Protein AF-A0AAN4ZBU7-F1 (afdb_monomer_lite)

pLDDT: mean 76.07, std 17.14, range [35.53, 94.5]

Structure (mmCIF, N/CA/C/O backbone):
data_AF-A0AAN4ZBU7-F1
#
_entry.id   AF-A0AAN4ZBU7-F1
#
loop_
_atom_site.group_PDB
_atom_site.id
_atom_site.type_symbol
_atom_site.label_atom_id
_atom_site.label_alt_id
_atom_site.label_comp_id
_atom_site.label_asym_id
_atom_site.label_entity_id
_atom_site.label_seq_id
_atom_site.pdbx_PDB_ins_code
_atom_site.Cartn_x
_atom_site.Cartn_y
_atom_site.Cartn_z
_atom_site.occupancy
_atom_site.B_iso_or_equiv
_atom_site.auth_seq_id
_atom_site.auth_comp_id
_atom_site.auth_asym_id
_atom_site.auth_atom_id
_atom_site.pdbx_PDB_model_num
ATOM 1 N N . ARG A 1 1 ? 26.739 -33.677 -14.829 1.00 48.47 1 ARG A N 1
ATOM 2 C CA . ARG A 1 1 ? 26.829 -32.592 -13.820 1.00 48.47 1 ARG A CA 1
ATOM 3 C C . ARG A 1 1 ? 27.188 -31.326 -14.584 1.00 48.47 1 ARG A C 1
ATOM 5 O O . ARG A 1 1 ? 28.265 -31.303 -15.158 1.00 48.47 1 ARG A O 1
ATOM 12 N N . MET A 1 2 ? 26.262 -30.375 -14.720 1.00 35.53 2 MET A N 1
ATOM 13 C CA . MET A 1 2 ? 26.517 -29.114 -15.429 1.00 35.53 2 MET A CA 1
ATOM 14 C C . MET A 1 2 ? 27.208 -28.132 -14.480 1.00 35.53 2 MET A C 1
ATOM 16 O O . MET A 1 2 ? 26.778 -27.986 -13.338 1.00 35.53 2 MET A O 1
ATOM 20 N N . SER A 1 3 ? 28.291 -27.513 -14.941 1.00 43.28 3 SER A N 1
ATOM 21 C CA . SER A 1 3 ? 28.965 -26.419 -14.238 1.00 43.28 3 SER A CA 1
ATOM 22 C C . SER A 1 3 ? 28.100 -25.153 -14.288 1.00 43.28 3 SER A C 1
ATOM 24 O O . SER A 1 3 ? 27.419 -24.947 -15.295 1.00 43.28 3 SER A O 1
ATOM 26 N N . PRO A 1 4 ? 28.121 -24.292 -13.255 1.00 40.12 4 PRO A N 1
ATOM 27 C CA . PRO A 1 4 ? 27.423 -23.015 -13.315 1.00 40.12 4 PRO A CA 1
ATOM 28 C C . PRO A 1 4 ? 28.073 -22.096 -14.368 1.00 40.12 4 PRO A C 1
ATOM 30 O O . PRO A 1 4 ? 29.278 -22.214 -14.620 1.00 40.12 4 PRO A O 1
ATOM 33 N N . PRO A 1 5 ? 27.299 -21.199 -15.005 1.00 50.53 5 PRO A N 1
ATOM 34 C CA . PRO A 1 5 ? 27.827 -20.270 -15.999 1.00 50.53 5 PRO A CA 1
ATOM 35 C C . PRO A 1 5 ? 28.887 -19.349 -15.376 1.00 50.53 5 PRO A C 1
ATOM 37 O O . PRO A 1 5 ? 28.724 -18.859 -14.259 1.00 50.53 5 PRO A O 1
ATOM 40 N N . ARG A 1 6 ? 29.997 -19.140 -16.099 1.00 54.62 6 ARG A N 1
ATOM 41 C CA . ARG A 1 6 ? 31.073 -18.221 -15.698 1.00 54.62 6 ARG A CA 1
ATOM 42 C C . ARG A 1 6 ? 30.553 -16.784 -15.703 1.00 54.62 6 ARG A C 1
ATOM 44 O O . ARG A 1 6 ? 30.013 -16.335 -16.706 1.00 54.62 6 ARG A O 1
ATOM 51 N N . GLN A 1 7 ? 30.778 -16.072 -14.602 1.00 49.81 7 GLN A N 1
ATOM 52 C CA . GLN A 1 7 ? 30.688 -14.616 -14.562 1.00 49.81 7 GLN A CA 1
ATOM 53 C C . GLN A 1 7 ? 31.860 -14.035 -15.359 1.00 49.81 7 GLN A C 1
ATOM 55 O O . GLN A 1 7 ? 33.018 -14.255 -15.002 1.00 49.81 7 GLN A O 1
ATOM 60 N N . GLU A 1 8 ? 31.570 -13.305 -16.433 1.00 44.38 8 GLU A N 1
ATOM 61 C CA . GLU A 1 8 ? 32.556 -12.423 -17.051 1.00 44.38 8 GLU A CA 1
ATOM 62 C C . GLU A 1 8 ? 32.548 -11.098 -16.287 1.00 44.38 8 GLU A C 1
ATOM 64 O O . GLU A 1 8 ? 31.540 -10.396 -16.224 1.00 44.38 8 GLU A O 1
ATOM 69 N N . ALA A 1 9 ? 33.673 -10.791 -15.642 1.00 41.44 9 ALA A N 1
ATOM 70 C CA . ALA A 1 9 ? 33.896 -9.502 -15.015 1.00 41.44 9 ALA A CA 1
ATOM 71 C C . ALA A 1 9 ? 34.128 -8.461 -16.117 1.00 41.44 9 ALA A C 1
ATOM 73 O O . ALA A 1 9 ? 35.176 -8.466 -16.759 1.00 41.44 9 ALA A O 1
ATOM 74 N N . VAL A 1 10 ? 33.162 -7.569 -16.322 1.00 52.03 10 VAL A N 1
ATOM 75 C CA . VAL A 1 10 ? 33.363 -6.347 -17.106 1.00 52.03 10 VAL A CA 1
ATOM 76 C C . VAL A 1 10 ? 33.558 -5.201 -16.109 1.00 52.03 10 VAL A C 1
ATOM 78 O O . VAL A 1 10 ? 32.663 -4.892 -15.328 1.00 52.03 10 VAL A O 1
ATOM 81 N N . ASP A 1 11 ? 34.765 -4.630 -16.096 1.00 53.03 11 ASP A N 1
ATOM 82 C CA . ASP A 1 11 ? 35.149 -3.386 -15.408 1.00 53.03 11 ASP A CA 1
ATOM 83 C C . ASP A 1 11 ? 34.897 -3.272 -13.895 1.00 53.03 11 ASP A C 1
ATOM 85 O O . ASP A 1 11 ? 34.322 -2.296 -13.417 1.00 53.03 11 ASP A O 1
ATOM 89 N N . GLY A 1 12 ? 35.413 -4.219 -13.102 1.00 49.44 12 GLY A N 1
ATOM 90 C CA . GLY A 1 12 ? 35.834 -3.952 -11.712 1.00 49.44 12 GLY A CA 1
ATOM 91 C C . GLY A 1 12 ? 34.763 -3.492 -10.710 1.00 49.44 12 GLY A C 1
ATOM 92 O O . GLY A 1 12 ? 35.082 -3.239 -9.550 1.00 49.44 12 GLY A O 1
ATOM 93 N N . LYS A 1 13 ? 33.494 -3.423 -11.103 1.00 42.84 13 LYS A N 1
ATOM 94 C CA . LYS A 1 13 ? 32.353 -3.348 -10.204 1.00 42.84 13 LYS A CA 1
ATOM 95 C C . LYS A 1 13 ? 31.818 -4.760 -10.086 1.00 42.84 13 LYS A C 1
ATOM 97 O O . LYS A 1 13 ? 31.287 -5.307 -11.047 1.00 42.84 13 LYS A O 1
ATOM 102 N N . LEU A 1 14 ? 31.921 -5.338 -8.891 1.00 43.94 14 LEU A N 1
ATOM 103 C CA . LEU A 1 14 ? 30.925 -6.312 -8.470 1.00 43.94 14 LEU A CA 1
ATOM 104 C C . LEU A 1 14 ? 29.581 -5.608 -8.673 1.00 43.94 14 LEU A C 1
ATOM 106 O O . LEU A 1 14 ? 29.239 -4.707 -7.909 1.00 43.94 14 LEU A O 1
ATOM 110 N N . MET A 1 15 ? 28.869 -5.924 -9.757 1.00 43.88 15 MET A N 1
ATOM 111 C CA . MET A 1 15 ? 27.442 -5.670 -9.777 1.00 43.88 15 MET A CA 1
ATOM 112 C C . MET A 1 15 ? 26.931 -6.506 -8.619 1.00 43.88 15 MET A C 1
ATOM 114 O O . MET A 1 15 ? 26.903 -7.736 -8.702 1.00 43.88 15 MET A O 1
ATOM 118 N N . GLU A 1 16 ? 26.647 -5.840 -7.496 1.00 51.56 16 GLU A N 1
ATOM 119 C CA . GLU A 1 16 ? 25.828 -6.444 -6.462 1.00 51.56 16 GLU A CA 1
ATOM 120 C C . GLU A 1 16 ? 24.650 -7.066 -7.202 1.00 51.56 16 GLU A C 1
ATOM 122 O O . GLU A 1 16 ? 24.095 -6.391 -8.079 1.00 51.56 16 GLU A O 1
ATOM 127 N N . PRO A 1 17 ? 24.327 -8.348 -6.963 1.00 45.06 17 PRO A N 1
ATOM 128 C CA . PRO A 1 17 ? 23.153 -8.931 -7.573 1.00 45.06 17 PRO A CA 1
ATOM 129 C C . PRO A 1 17 ? 22.010 -7.981 -7.246 1.00 45.06 17 PRO A C 1
ATOM 131 O O . PRO A 1 17 ? 21.648 -7.827 -6.078 1.00 45.06 17 PRO A O 1
ATOM 134 N N . GLN A 1 18 ? 21.519 -7.272 -8.269 1.00 52.62 18 GLN A N 1
ATOM 135 C CA . GLN A 1 18 ? 20.265 -6.557 -8.180 1.00 52.62 18 GLN A CA 1
ATOM 136 C C . GLN A 1 18 ? 19.292 -7.662 -7.841 1.00 52.62 18 GLN A C 1
ATOM 138 O O . GLN A 1 18 ? 19.014 -8.540 -8.656 1.00 52.62 18 GLN A O 1
ATOM 143 N N . ASN A 1 19 ? 18.947 -7.725 -6.562 1.00 53.03 19 ASN A N 1
ATOM 144 C CA . ASN A 1 19 ? 18.071 -8.729 -6.017 1.00 53.03 19 ASN A CA 1
ATOM 145 C C . ASN A 1 19 ? 16.687 -8.331 -6.537 1.00 53.03 19 ASN A C 1
ATOM 147 O O . ASN A 1 19 ? 15.893 -7.729 -5.819 1.00 53.03 19 ASN A O 1
ATOM 151 N N . ASP A 1 20 ? 16.443 -8.589 -7.823 1.00 63.88 20 ASP A N 1
ATOM 152 C CA . ASP A 1 20 ? 15.162 -8.445 -8.499 1.00 63.88 20 ASP A CA 1
ATOM 153 C C . ASP A 1 20 ? 14.284 -9.585 -8.010 1.00 63.88 20 ASP A C 1
ATOM 155 O O . ASP A 1 20 ? 13.943 -10.531 -8.721 1.00 63.88 20 ASP A O 1
ATOM 159 N N . ALA A 1 21 ? 13.976 -9.521 -6.719 1.00 80.25 21 ALA A N 1
ATOM 160 C CA . ALA A 1 21 ? 13.062 -10.436 -6.099 1.00 80.25 21 ALA A CA 1
ATOM 161 C C . ALA A 1 21 ? 11.739 -10.318 -6.860 1.00 80.25 21 ALA A C 1
ATOM 163 O O . ALA A 1 21 ? 11.171 -9.233 -7.008 1.00 80.25 21 ALA A O 1
ATOM 164 N N . SER A 1 22 ? 11.254 -11.449 -7.363 1.00 89.19 22 SER A N 1
ATOM 165 C CA . SER A 1 22 ? 9.948 -11.543 -8.017 1.00 89.19 22 SER A CA 1
ATOM 166 C C . SER A 1 22 ? 8.792 -11.375 -7.028 1.00 89.19 22 SER A C 1
ATOM 168 O O . SER A 1 22 ? 7.644 -11.219 -7.432 1.00 89.19 22 SER A O 1
ATOM 170 N N . THR A 1 23 ? 9.096 -11.390 -5.729 1.00 92.12 23 THR A N 1
ATOM 171 C CA . THR A 1 23 ? 8.151 -11.244 -4.626 1.00 92.12 23 THR A CA 1
ATOM 172 C C . THR A 1 23 ? 8.749 -10.368 -3.536 1.00 92.12 23 THR A C 1
ATOM 174 O O . THR A 1 23 ? 9.942 -10.464 -3.256 1.00 92.12 23 THR A O 1
ATOM 177 N N . GLY A 1 24 ? 7.912 -9.592 -2.855 1.00 91.31 24 GLY A N 1
ATOM 178 C CA . GLY A 1 24 ? 8.308 -8.812 -1.687 1.00 91.31 24 GLY A CA 1
ATOM 179 C C . GLY A 1 24 ? 7.289 -8.923 -0.564 1.00 91.31 24 GLY A C 1
ATOM 180 O O . GLY A 1 24 ? 6.160 -9.368 -0.763 1.00 91.31 24 GLY A O 1
ATOM 181 N N . PHE A 1 25 ? 7.700 -8.499 0.625 1.00 92.62 25 PHE A N 1
ATOM 182 C CA . PHE A 1 25 ? 6.831 -8.400 1.788 1.00 92.62 25 PHE A CA 1
ATOM 183 C C . PHE A 1 25 ? 6.964 -7.006 2.388 1.00 92.62 25 PHE A C 1
ATOM 185 O O . PHE A 1 25 ? 8.068 -6.570 2.704 1.00 92.62 25 PHE A O 1
ATOM 192 N N . ILE A 1 26 ? 5.833 -6.324 2.560 1.00 93.00 26 ILE A N 1
ATOM 193 C CA . ILE A 1 26 ? 5.780 -4.970 3.108 1.00 93.00 26 ILE A CA 1
ATOM 194 C C . ILE A 1 26 ? 4.971 -5.013 4.400 1.00 93.00 26 ILE A C 1
ATOM 196 O O . ILE A 1 26 ? 3.863 -5.549 4.433 1.00 93.00 26 ILE A O 1
ATOM 200 N N . ARG A 1 27 ? 5.515 -4.426 5.469 1.00 90.94 27 ARG A N 1
ATOM 201 C CA . ARG A 1 27 ? 4.824 -4.280 6.751 1.00 90.94 27 ARG A CA 1
ATOM 202 C C . ARG A 1 27 ? 4.827 -2.823 7.180 1.00 90.94 27 ARG A C 1
ATOM 204 O O . ARG A 1 27 ? 5.873 -2.183 7.206 1.00 90.94 27 ARG A O 1
ATOM 211 N N . LEU A 1 28 ? 3.657 -2.342 7.579 1.00 90.31 28 LEU A N 1
ATOM 212 C CA . LEU A 1 28 ? 3.470 -1.029 8.176 1.00 90.31 28 LEU A CA 1
ATOM 213 C C . LEU A 1 28 ? 2.732 -1.205 9.499 1.00 90.31 28 LEU A C 1
ATOM 215 O O . LEU A 1 28 ? 1.667 -1.820 9.544 1.00 90.31 28 LEU A O 1
ATOM 219 N N . VAL A 1 29 ? 3.331 -0.708 10.576 1.00 87.44 29 VAL A N 1
ATOM 220 C CA . VAL A 1 29 ? 2.741 -0.715 11.913 1.00 87.44 29 VAL A CA 1
ATOM 221 C C . VAL A 1 29 ? 2.533 0.732 12.301 1.00 87.44 29 VAL A C 1
ATOM 223 O O . VAL A 1 29 ? 3.502 1.472 12.422 1.00 87.44 29 VAL A O 1
ATOM 226 N N . GLU A 1 30 ? 1.277 1.123 12.474 1.00 86.12 30 GLU A N 1
ATOM 227 C CA . GLU A 1 30 ? 0.946 2.463 12.932 1.00 86.12 30 GLU A CA 1
ATOM 228 C C . GLU A 1 30 ? -0.327 2.455 13.777 1.00 86.12 30 GLU A C 1
ATOM 230 O O . GLU A 1 30 ? -1.231 1.634 13.585 1.00 86.12 30 GLU A O 1
ATOM 235 N N . SER A 1 31 ? -0.403 3.392 14.715 1.00 81.75 31 SER A N 1
ATOM 236 C CA . SER A 1 31 ? -1.602 3.658 15.495 1.00 81.75 31 SER A CA 1
ATOM 237 C C . SER A 1 31 ? -2.677 4.268 14.608 1.00 81.75 31 SER A C 1
ATOM 239 O O . SER A 1 31 ? -2.449 5.284 13.952 1.00 81.75 31 SER A O 1
ATOM 241 N N . PHE A 1 32 ? -3.898 3.719 14.647 1.00 80.06 32 PHE A N 1
ATOM 242 C CA . PHE A 1 32 ? -5.003 4.260 13.851 1.00 80.06 32 PHE A CA 1
ATOM 243 C C . PHE A 1 32 ? -5.184 5.760 14.099 1.00 80.06 32 PHE A C 1
ATOM 245 O O . PHE A 1 32 ? -5.371 6.508 13.151 1.00 80.06 32 PHE A O 1
ATOM 252 N N . THR A 1 33 ? -5.054 6.237 15.339 1.00 82.94 33 THR A N 1
ATOM 253 C CA . THR A 1 33 ? -5.146 7.663 15.704 1.00 82.94 33 THR A CA 1
ATOM 254 C C . THR A 1 33 ? -4.103 8.550 15.022 1.00 82.94 33 THR A C 1
ATOM 256 O O . THR A 1 33 ? -4.407 9.708 14.756 1.00 82.94 33 THR A O 1
ATOM 259 N N . MET A 1 34 ? -2.934 8.011 14.669 1.00 83.56 34 MET A N 1
ATOM 260 C CA . MET A 1 34 ? -1.833 8.748 14.040 1.00 83.56 34 MET A CA 1
ATOM 261 C C . MET A 1 34 ? -1.943 8.837 12.515 1.00 83.56 34 MET A C 1
ATOM 263 O O . MET A 1 34 ? -1.204 9.586 11.884 1.00 83.56 34 MET A O 1
ATOM 267 N N . ILE A 1 35 ? -2.895 8.132 11.900 1.00 84.69 35 ILE A N 1
ATOM 268 C CA . ILE A 1 35 ? -3.153 8.259 10.463 1.00 84.69 35 ILE A CA 1
ATOM 269 C C . ILE A 1 35 ? -3.941 9.553 10.222 1.00 84.69 35 ILE A C 1
ATOM 271 O O . ILE A 1 35 ? -5.131 9.634 10.547 1.00 84.69 35 ILE A O 1
ATOM 275 N N . PHE A 1 36 ? -3.278 10.566 9.668 1.00 81.19 36 PHE A N 1
ATOM 276 C CA . PHE A 1 36 ? -3.882 11.849 9.290 1.00 81.19 36 PHE A CA 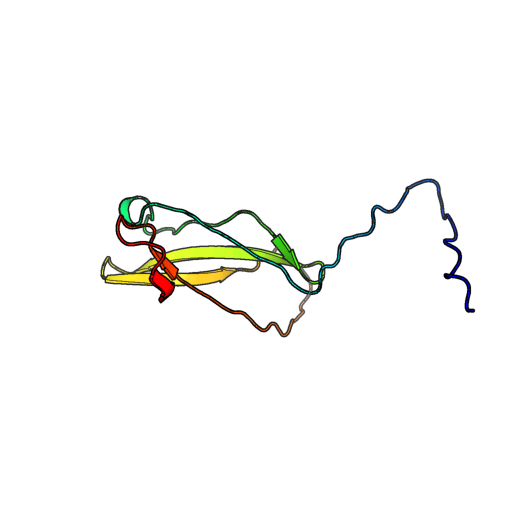1
ATO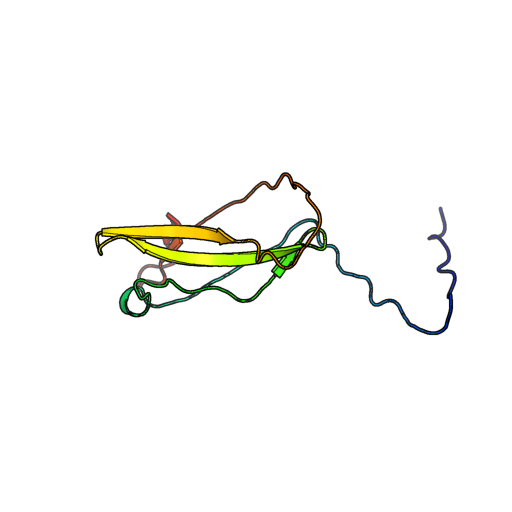M 277 C C . PHE A 1 36 ? -4.607 11.761 7.935 1.00 81.19 36 PHE A C 1
ATOM 279 O O . PHE A 1 36 ? -4.461 10.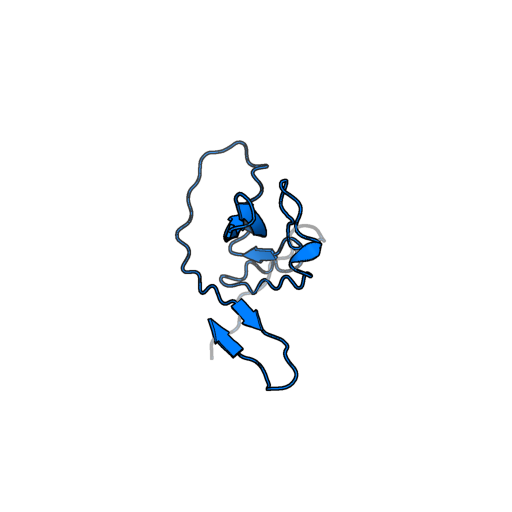785 7.199 1.00 81.19 36 PHE A O 1
ATOM 286 N N . GLU A 1 37 ? -5.358 12.803 7.559 1.00 75.81 37 GLU A N 1
ATOM 287 C CA . GLU A 1 37 ? -6.088 12.854 6.276 1.00 75.81 37 GLU A CA 1
ATOM 288 C C . GLU A 1 37 ? -5.186 12.691 5.042 1.00 75.81 37 GLU A C 1
ATOM 290 O O . GLU A 1 37 ? -5.608 12.138 4.024 1.00 75.81 37 GLU A O 1
ATOM 295 N N . LYS A 1 38 ? -3.926 13.135 5.138 1.00 81.94 38 LYS A N 1
ATOM 296 C CA . LYS A 1 38 ? -2.929 12.991 4.065 1.00 81.94 38 LYS A CA 1
ATOM 297 C C . LYS A 1 38 ? -2.442 11.548 3.875 1.00 81.94 38 LYS A C 1
ATOM 299 O O . LYS A 1 38 ? -1.844 11.255 2.845 1.00 81.94 38 LYS A O 1
ATOM 304 N N . GLY A 1 39 ? -2.748 10.657 4.817 1.00 89.31 39 GLY A N 1
ATOM 305 C CA . GLY A 1 39 ? -2.263 9.285 4.839 1.00 89.31 39 GLY A CA 1
ATOM 306 C C . GLY A 1 39 ? -0.805 9.164 5.282 1.00 89.31 39 GLY A C 1
ATOM 307 O O . GLY A 1 39 ? -0.136 10.156 5.572 1.00 89.31 39 GLY A O 1
ATOM 308 N N . ILE A 1 40 ? -0.339 7.925 5.363 1.00 92.12 40 ILE A N 1
ATOM 309 C CA . ILE A 1 40 ? 1.032 7.545 5.712 1.00 92.12 40 ILE A CA 1
ATOM 310 C C . ILE A 1 40 ? 1.526 6.474 4.745 1.00 92.12 40 ILE A C 1
ATOM 312 O O . ILE A 1 40 ? 0.720 5.755 4.148 1.00 92.12 40 ILE A O 1
ATOM 316 N N . PHE A 1 41 ? 2.843 6.351 4.631 1.00 93.06 41 PHE A N 1
ATOM 317 C CA . PHE A 1 41 ? 3.502 5.406 3.738 1.00 93.06 41 PHE A CA 1
ATOM 318 C C . PHE A 1 41 ? 4.464 4.512 4.522 1.00 93.06 41 PHE A C 1
ATOM 320 O O . PHE A 1 41 ? 5.056 4.948 5.510 1.00 93.06 41 PHE A O 1
ATOM 327 N N . SER A 1 42 ? 4.629 3.268 4.078 1.00 93.81 42 SER A N 1
ATOM 328 C CA . SER A 1 42 ? 5.740 2.421 4.510 1.00 93.81 42 SER A CA 1
ATOM 329 C C . SER A 1 42 ? 7.051 2.854 3.854 1.00 93.81 42 SER A C 1
ATOM 331 O O . SER A 1 42 ? 7.067 3.677 2.941 1.00 93.81 42 SER A O 1
ATOM 333 N N . TYR A 1 43 ? 8.150 2.224 4.267 1.00 91.88 43 TYR A N 1
ATOM 334 C CA . TYR A 1 43 ? 9.378 2.232 3.476 1.00 91.88 43 TYR A CA 1
ATOM 335 C C . TYR A 1 43 ? 9.182 1.527 2.128 1.00 91.88 43 TYR A C 1
ATOM 337 O O . TYR A 1 43 ? 8.329 0.638 2.003 1.00 91.88 43 TYR A O 1
ATOM 345 N N . ASP A 1 44 ? 10.007 1.911 1.154 1.00 91.62 44 ASP A N 1
ATOM 346 C CA . ASP A 1 44 ? 10.066 1.280 -0.161 1.00 91.62 44 ASP A CA 1
ATOM 347 C C . ASP A 1 44 ? 10.569 -0.167 -0.047 1.00 91.62 44 ASP A C 1
ATOM 349 O O . ASP A 1 44 ? 11.516 -0.473 0.680 1.00 91.62 44 ASP A O 1
ATOM 353 N N . THR A 1 45 ? 9.967 -1.058 -0.824 1.00 90.81 45 THR A N 1
ATOM 354 C CA . THR A 1 45 ? 10.439 -2.417 -1.094 1.00 90.81 45 THR A CA 1
ATOM 355 C C . THR A 1 45 ? 10.602 -2.579 -2.597 1.00 90.81 45 THR A C 1
ATOM 357 O O . THR A 1 45 ? 9.734 -2.165 -3.363 1.00 90.81 45 THR A O 1
ATOM 360 N N . ILE A 1 46 ? 11.719 -3.163 -3.029 1.00 89.38 46 ILE A N 1
ATOM 361 C CA . ILE A 1 46 ? 11.996 -3.386 -4.450 1.00 89.38 46 ILE A CA 1
ATOM 362 C C . ILE A 1 46 ? 11.481 -4.774 -4.837 1.00 89.38 46 ILE A C 1
ATOM 364 O O . ILE A 1 46 ? 11.875 -5.770 -4.233 1.00 89.38 46 ILE A O 1
ATOM 368 N N . VAL A 1 47 ? 10.591 -4.829 -5.827 1.00 89.56 47 VAL A N 1
ATOM 369 C CA . VAL A 1 47 ? 10.032 -6.062 -6.405 1.00 89.56 47 VAL A CA 1
ATOM 370 C C . VAL A 1 47 ? 10.002 -5.894 -7.916 1.00 89.56 47 VAL A C 1
ATOM 372 O O . VAL A 1 47 ? 9.481 -4.890 -8.401 1.00 89.56 47 VAL A O 1
ATOM 375 N N . LEU A 1 48 ? 10.551 -6.862 -8.656 1.00 88.12 48 LEU A N 1
ATOM 376 C CA . LEU A 1 48 ? 10.694 -6.794 -10.121 1.00 88.12 48 LEU A CA 1
ATOM 377 C C . LEU A 1 48 ? 11.421 -5.517 -10.592 1.00 88.12 48 LEU A C 1
ATOM 379 O O . LEU A 1 48 ? 10.995 -4.869 -11.545 1.00 88.12 48 LEU A O 1
ATOM 383 N N . GLY A 1 49 ? 12.463 -5.096 -9.869 1.00 86.31 49 GLY A N 1
ATOM 384 C CA . GLY A 1 49 ? 13.198 -3.856 -10.147 1.00 86.31 49 GLY A CA 1
ATOM 385 C C . GLY A 1 49 ? 12.405 -2.566 -9.894 1.00 86.31 49 GLY A C 1
ATOM 386 O O . GLY A 1 49 ? 12.926 -1.474 -10.105 1.00 86.31 49 GLY A O 1
ATOM 387 N N . GLN A 1 50 ? 11.162 -2.669 -9.416 1.00 87.25 50 GLN A N 1
ATOM 388 C CA . GLN A 1 50 ? 10.250 -1.552 -9.193 1.00 87.25 50 GLN A CA 1
ATOM 389 C C . GLN A 1 50 ? 10.073 -1.275 -7.702 1.00 87.25 50 GLN A C 1
ATOM 391 O O . GLN A 1 50 ? 10.073 -2.191 -6.880 1.00 87.25 50 GLN A O 1
ATOM 396 N N . ARG A 1 51 ? 9.931 0.003 -7.335 1.00 90.19 51 ARG A N 1
ATOM 397 C CA . ARG A 1 51 ? 9.705 0.413 -5.943 1.00 90.19 51 ARG A CA 1
ATOM 398 C C . ARG A 1 51 ? 8.230 0.317 -5.594 1.00 90.19 51 ARG A C 1
ATOM 400 O O . ARG A 1 51 ? 7.383 0.814 -6.325 1.00 90.19 51 ARG A O 1
ATOM 407 N N . TRP A 1 52 ? 7.940 -0.254 -4.438 1.00 92.19 52 TRP A N 1
ATOM 408 C CA . TRP A 1 52 ? 6.588 -0.394 -3.917 1.00 92.19 52 TRP A CA 1
ATOM 409 C C . TRP A 1 52 ? 6.538 0.018 -2.456 1.00 92.19 52 TRP A C 1
ATOM 411 O O . TRP A 1 52 ? 7.449 -0.283 -1.689 1.00 92.19 52 TRP A O 1
ATOM 421 N N . ALA A 1 53 ? 5.448 0.650 -2.052 1.00 93.94 53 ALA A N 1
ATOM 422 C CA . ALA A 1 53 ? 5.163 0.991 -0.669 1.00 93.94 53 ALA A CA 1
ATOM 423 C C . ALA A 1 53 ? 3.699 0.680 -0.347 1.00 93.94 53 ALA A C 1
ATOM 425 O O . ALA A 1 53 ? 2.839 0.656 -1.226 1.00 93.94 53 ALA A O 1
ATOM 426 N N . LEU A 1 54 ? 3.390 0.462 0.926 1.00 94.50 54 LEU A N 1
ATOM 427 C CA . LEU A 1 54 ? 2.014 0.474 1.411 1.00 94.50 54 LEU A CA 1
ATOM 428 C C . LEU A 1 54 ? 1.624 1.904 1.765 1.00 94.50 54 LEU A C 1
ATOM 430 O O . LEU A 1 54 ? 2.370 2.590 2.461 1.00 94.50 54 LEU A O 1
ATOM 434 N N . ALA A 1 55 ? 0.439 2.324 1.339 1.00 92.38 55 ALA A N 1
ATOM 435 C CA . ALA A 1 55 ? -0.157 3.589 1.738 1.00 92.38 55 ALA A CA 1
ATOM 436 C C . ALA A 1 55 ? -1.431 3.338 2.551 1.00 92.38 55 ALA A C 1
ATOM 438 O O . ALA A 1 55 ? -2.316 2.586 2.133 1.00 92.38 55 ALA A O 1
ATOM 439 N N . LEU A 1 56 ? -1.534 3.993 3.706 1.00 91.88 56 LEU A N 1
ATOM 440 C CA . LEU A 1 56 ? -2.726 3.980 4.548 1.00 91.88 56 LEU A CA 1
ATOM 441 C C . LEU A 1 56 ? -3.348 5.364 4.556 1.00 91.88 56 LEU A C 1
ATOM 443 O O . LEU A 1 56 ? -2.674 6.349 4.853 1.00 91.88 56 LEU A O 1
ATOM 447 N N . LYS A 1 57 ? -4.646 5.446 4.276 1.00 90.38 57 LYS A N 1
ATOM 448 C CA . LYS A 1 57 ? -5.380 6.713 4.281 1.00 90.38 57 LYS A CA 1
ATOM 449 C C . LYS A 1 57 ? -6.737 6.535 4.934 1.00 90.38 57 LYS A C 1
ATOM 451 O O . LYS A 1 57 ? -7.497 5.642 4.567 1.00 90.38 57 LYS A O 1
ATOM 456 N N . LYS A 1 58 ? -7.071 7.416 5.873 1.00 87.88 58 LYS A N 1
ATOM 457 C CA . LYS A 1 58 ? -8.430 7.484 6.414 1.00 87.88 58 LYS A CA 1
ATOM 458 C C . LYS A 1 58 ? -9.351 8.207 5.446 1.00 87.88 58 LYS A C 1
ATOM 460 O O . LYS A 1 58 ? -8.988 9.255 4.913 1.00 87.88 58 LYS A O 1
ATOM 465 N N . ASN A 1 59 ? -10.560 7.687 5.282 1.00 82.69 59 ASN A N 1
ATOM 466 C CA . ASN A 1 59 ? -11.639 8.407 4.621 1.00 82.69 59 ASN A CA 1
ATOM 467 C C . ASN A 1 59 ? -12.670 8.857 5.661 1.00 82.69 59 ASN A C 1
ATOM 469 O O . ASN A 1 59 ? -13.306 8.002 6.283 1.00 82.69 59 ASN A O 1
ATOM 473 N N . ALA A 1 60 ? -12.791 10.178 5.854 1.00 68.75 60 ALA A N 1
ATOM 474 C CA . ALA A 1 60 ? -13.808 10.834 6.686 1.00 68.75 60 ALA A CA 1
ATOM 475 C C . ALA A 1 60 ? -14.122 10.080 8.001 1.00 68.75 60 ALA A C 1
ATOM 477 O O . ALA A 1 60 ? -15.277 9.844 8.347 1.00 68.75 60 ALA A O 1
ATOM 478 N N . SER A 1 61 ? -13.069 9.627 8.694 1.00 69.81 61 SER A N 1
ATOM 479 C CA . SER A 1 61 ? -13.105 8.885 9.969 1.00 69.81 61 SER A CA 1
ATOM 480 C C . SER A 1 61 ? -13.816 7.523 9.991 1.00 69.81 61 SER A C 1
ATOM 482 O O . SER A 1 61 ? -13.826 6.885 11.039 1.00 69.81 61 SER A O 1
ATOM 484 N N . THR A 1 62 ? -14.370 7.043 8.876 1.00 76.75 62 THR A N 1
ATOM 485 C CA . THR A 1 62 ? -15.242 5.849 8.874 1.00 76.75 62 THR A CA 1
ATOM 486 C C . THR A 1 62 ? -14.528 4.596 8.369 1.00 76.75 62 THR A C 1
ATOM 488 O O . THR A 1 62 ? -14.772 3.500 8.865 1.00 76.75 62 THR A O 1
ATOM 491 N N . TYR A 1 63 ? -13.603 4.749 7.418 1.00 82.62 63 TYR A N 1
ATOM 492 C CA . TYR A 1 63 ? -12.910 3.621 6.795 1.00 82.62 63 TYR A CA 1
ATOM 493 C C . TYR A 1 63 ? -11.406 3.866 6.684 1.00 82.62 63 TYR A C 1
ATOM 495 O O . TYR A 1 63 ? -10.953 5.002 6.497 1.00 82.62 63 TYR A O 1
ATOM 503 N N . LEU A 1 64 ? -10.640 2.776 6.765 1.00 86.25 64 LEU A N 1
ATOM 504 C CA . LEU A 1 64 ? -9.220 2.747 6.440 1.00 86.25 64 LEU A CA 1
ATOM 505 C C . LEU A 1 64 ? -9.049 2.237 5.010 1.00 86.25 64 LEU A C 1
ATOM 507 O O . LEU A 1 64 ? -9.334 1.077 4.728 1.00 86.25 64 LEU A O 1
ATOM 511 N N . GLY A 1 65 ? -8.575 3.095 4.116 1.00 89.81 65 GLY A N 1
ATOM 512 C CA . GLY A 1 65 ? -8.090 2.668 2.812 1.00 89.81 65 GLY A CA 1
ATOM 513 C C . GLY A 1 65 ? -6.665 2.141 2.936 1.00 89.81 65 GLY A C 1
ATOM 514 O O . GLY A 1 65 ? -5.810 2.815 3.519 1.00 89.81 65 GLY A O 1
ATOM 515 N N . VAL A 1 66 ? -6.424 0.961 2.370 1.00 91.25 66 VAL A N 1
ATOM 516 C CA . VAL A 1 66 ? -5.096 0.359 2.249 1.00 91.25 66 VAL A CA 1
ATOM 517 C C . VAL A 1 66 ? -4.782 0.191 0.771 1.00 91.25 66 VAL A C 1
ATOM 519 O O . VAL A 1 66 ? -5.564 -0.412 0.039 1.00 91.25 66 VAL A O 1
ATOM 522 N N . TYR A 1 67 ? -3.649 0.729 0.338 1.00 91.31 67 TYR A N 1
ATOM 523 C CA . TYR A 1 67 ? -3.251 0.746 -1.063 1.00 91.31 67 TYR A CA 1
ATOM 524 C C . TYR A 1 67 ? -1.832 0.208 -1.203 1.00 91.31 67 TYR A C 1
ATOM 526 O O . TYR A 1 67 ? -0.958 0.536 -0.399 1.00 91.31 67 TYR A O 1
ATOM 534 N N . LEU A 1 68 ? -1.597 -0.576 -2.252 1.00 93.12 68 LEU A N 1
ATOM 535 C CA . LEU A 1 68 ? -0.253 -0.794 -2.763 1.00 93.12 68 LEU A CA 1
ATOM 536 C C . LEU A 1 68 ? 0.082 0.384 -3.685 1.00 93.12 68 LEU A C 1
ATOM 538 O O . LEU A 1 68 ? -0.657 0.673 -4.624 1.00 93.12 68 LEU A O 1
ATOM 542 N N . TYR A 1 69 ? 1.158 1.093 -3.374 1.00 92.12 69 TYR A N 1
ATOM 543 C CA . TYR A 1 69 ? 1.563 2.327 -4.029 1.00 92.12 69 TYR A CA 1
ATOM 544 C C . TYR A 1 69 ? 2.897 2.134 -4.742 1.00 92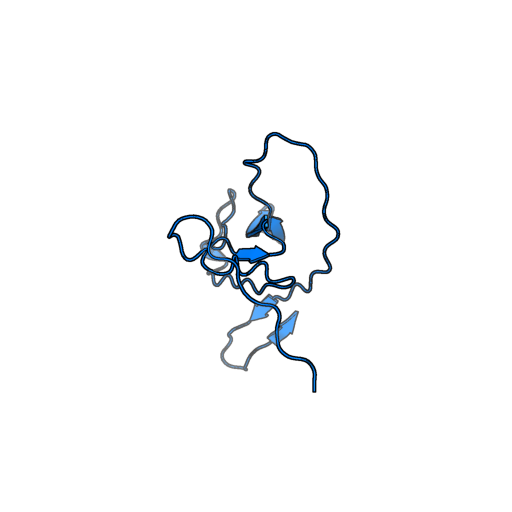.12 69 TYR A C 1
ATOM 546 O O . TYR A 1 69 ? 3.853 1.624 -4.161 1.00 92.12 69 TYR A O 1
ATOM 554 N N . HIS A 1 70 ? 2.962 2.586 -5.990 1.00 89.50 70 HIS A N 1
ATOM 555 C CA . HIS A 1 70 ? 4.207 2.729 -6.733 1.00 89.50 70 HIS A CA 1
ATOM 556 C C . HIS A 1 70 ? 4.544 4.227 -6.825 1.00 89.50 70 HIS A C 1
ATOM 558 O O . HIS A 1 70 ? 3.751 4.986 -7.391 1.00 89.50 70 HIS A O 1
ATOM 564 N N . PRO A 1 71 ? 5.661 4.696 -6.238 1.00 80.38 71 PRO A N 1
ATOM 565 C CA . PRO A 1 71 ? 6.079 6.080 -6.373 1.00 80.38 71 PRO A CA 1
ATOM 566 C C . PRO A 1 71 ? 6.564 6.340 -7.803 1.00 80.38 71 PRO A C 1
ATOM 568 O O . PRO A 1 71 ? 7.641 5.906 -8.215 1.00 80.38 71 PRO A O 1
ATOM 571 N N . THR A 1 72 ? 5.767 7.087 -8.564 1.00 70.38 72 THR A N 1
ATOM 572 C CA . THR A 1 72 ? 6.089 7.452 -9.944 1.00 70.38 72 THR A CA 1
ATOM 573 C C . THR A 1 72 ? 7.260 8.430 -9.988 1.00 70.38 72 THR A C 1
ATOM 575 O O . THR A 1 72 ? 7.086 9.636 -9.818 1.00 70.38 72 THR A O 1
ATOM 578 N N . TYR A 1 73 ? 8.452 7.906 -10.262 1.00 65.88 73 TYR A N 1
ATOM 579 C CA . TYR A 1 73 ? 9.606 8.686 -10.726 1.00 65.88 73 TYR A CA 1
ATOM 580 C C . TYR A 1 73 ? 9.934 8.413 -12.197 1.00 65.88 73 TYR A C 1
ATOM 582 O O . TYR A 1 73 ? 10.859 9.006 -12.752 1.00 65.88 73 TYR A O 1
ATOM 590 N N . GLU A 1 74 ? 9.199 7.501 -12.833 1.00 64.44 74 GLU A N 1
ATOM 591 C CA . GLU A 1 74 ? 9.510 7.052 -14.180 1.00 64.44 74 GLU A CA 1
ATOM 592 C C . GLU A 1 74 ? 8.822 7.907 -15.243 1.00 64.44 74 GLU A C 1
ATOM 594 O O . GLU A 1 74 ? 7.639 8.226 -15.168 1.00 64.44 74 GLU A O 1
ATOM 599 N N . THR A 1 75 ? 9.596 8.276 -16.260 1.00 64.50 75 THR A N 1
ATOM 600 C CA . THR A 1 75 ? 9.155 9.110 -17.384 1.00 64.50 75 THR A CA 1
ATOM 601 C C . THR A 1 75 ? 8.635 8.293 -18.566 1.00 64.50 75 THR A C 1
ATOM 603 O O . THR A 1 75 ? 8.136 8.867 -19.532 1.00 64.50 75 THR A O 1
ATOM 606 N N . ARG A 1 76 ? 8.757 6.959 -18.521 1.00 76.94 76 ARG A N 1
ATOM 607 C CA . ARG A 1 76 ? 8.342 6.054 -19.600 1.00 76.94 76 ARG A CA 1
ATOM 608 C C . ARG A 1 76 ? 7.073 5.294 -19.210 1.00 76.94 76 ARG A C 1
ATOM 610 O O . ARG A 1 76 ? 6.952 4.901 -18.055 1.00 76.94 76 ARG A O 1
ATOM 617 N N . PRO A 1 77 ? 6.143 5.058 -20.149 1.00 80.19 77 PRO A N 1
ATOM 618 C CA . PRO A 1 77 ? 4.966 4.242 -19.891 1.00 80.19 77 PRO A CA 1
ATOM 619 C C . PRO A 1 77 ? 5.356 2.766 -19.770 1.00 80.19 77 PRO A C 1
ATOM 621 O O . PRO A 1 77 ? 6.050 2.225 -20.631 1.00 80.19 77 PRO A O 1
ATOM 624 N N . TRP A 1 78 ? 4.874 2.114 -18.720 1.00 85.06 78 TRP A N 1
ATOM 625 C CA . TRP A 1 78 ? 4.996 0.676 -18.504 1.00 85.06 78 TRP A CA 1
ATOM 626 C C . TRP A 1 78 ? 3.827 0.185 -17.645 1.00 85.06 78 TRP A C 1
ATOM 628 O O . TRP A 1 78 ? 3.098 0.974 -17.041 1.00 85.06 78 TRP A O 1
ATOM 638 N N . SER A 1 79 ? 3.640 -1.130 -17.614 1.00 86.56 79 SER A N 1
ATOM 639 C CA . SER A 1 79 ? 2.661 -1.812 -16.772 1.00 86.56 79 SER A CA 1
ATOM 640 C C . SER A 1 79 ? 3.277 -3.076 -16.197 1.00 86.56 79 SER A C 1
ATOM 642 O O . SER A 1 79 ? 4.143 -3.686 -16.824 1.00 86.56 79 SER A O 1
ATOM 644 N N . VAL A 1 80 ? 2.790 -3.501 -15.040 1.00 86.06 80 VAL A N 1
ATOM 645 C CA . VAL A 1 80 ? 3.179 -4.759 -14.406 1.00 86.06 80 VAL A CA 1
ATOM 646 C C . VAL A 1 80 ? 1.934 -5.474 -13.914 1.00 86.06 80 VAL A C 1
ATOM 648 O O . VAL A 1 80 ? 0.995 -4.838 -13.436 1.00 86.06 80 VAL A O 1
ATOM 651 N N . ASP A 1 81 ? 1.935 -6.793 -14.051 1.00 89.81 81 ASP A N 1
ATOM 652 C CA . ASP A 1 81 ? 0.928 -7.655 -13.451 1.00 89.81 81 ASP A CA 1
ATOM 653 C C . ASP A 1 81 ? 1.465 -8.174 -12.113 1.00 89.81 81 ASP A C 1
ATOM 655 O O . ASP A 1 81 ? 2.563 -8.735 -12.053 1.00 89.81 81 ASP A O 1
ATOM 659 N N . VAL A 1 82 ? 0.723 -7.931 -11.033 1.00 87.12 82 VAL A N 1
ATOM 660 C CA . VAL A 1 82 ? 1.114 -8.318 -9.676 1.00 87.12 82 VAL A CA 1
ATOM 661 C C . VAL A 1 82 ? -0.056 -8.955 -8.940 1.00 87.12 82 VAL A C 1
ATOM 663 O O . VAL A 1 82 ? -1.144 -8.393 -8.829 1.00 87.12 82 VAL A O 1
ATOM 666 N N . SER A 1 83 ? 0.199 -10.120 -8.351 1.00 92.00 83 SER A N 1
ATOM 667 C CA . SER A 1 83 ? -0.697 -10.721 -7.365 1.00 92.00 83 SER A CA 1
ATOM 668 C C . SER A 1 83 ? -0.321 -10.223 -5.975 1.00 92.00 83 SER A C 1
ATOM 670 O O . SER A 1 83 ? 0.832 -10.339 -5.562 1.00 92.00 83 SER A O 1
ATOM 672 N N . THR A 1 84 ? -1.287 -9.664 -5.247 1.00 90.50 84 THR A N 1
ATOM 673 C CA . THR A 1 84 ? -1.055 -9.101 -3.910 1.00 90.50 84 THR A CA 1
ATOM 674 C C . THR A 1 84 ? -1.970 -9.761 -2.890 1.00 90.50 84 THR A C 1
ATOM 676 O O . THR A 1 84 ? -3.173 -9.880 -3.111 1.00 90.50 84 THR A O 1
ATOM 679 N N . HIS A 1 85 ? -1.407 -10.135 -1.742 1.00 91.44 85 HIS A N 1
ATOM 680 C CA . HIS A 1 85 ? -2.163 -10.593 -0.581 1.00 91.44 85 HIS A CA 1
ATOM 681 C C . HIS A 1 85 ? -2.097 -9.520 0.503 1.00 91.44 85 HIS A C 1
ATOM 683 O O . HIS A 1 85 ? -1.046 -9.303 1.106 1.00 91.44 85 HIS A O 1
ATOM 689 N N . LEU A 1 86 ? -3.215 -8.832 0.733 1.00 90.06 86 LEU A N 1
ATOM 690 C CA . LEU A 1 86 ? -3.321 -7.802 1.759 1.00 90.06 86 LEU A CA 1
ATOM 691 C C . LEU A 1 86 ? -3.979 -8.369 3.017 1.00 90.06 86 LEU A C 1
ATOM 693 O O . LEU A 1 86 ? -4.914 -9.159 2.923 1.00 90.06 86 LEU A O 1
ATOM 697 N N . LYS A 1 87 ? -3.489 -7.960 4.188 1.00 88.69 87 LYS A N 1
ATOM 698 C CA . LYS A 1 87 ? -3.956 -8.472 5.474 1.00 88.69 87 LYS A CA 1
ATOM 699 C C . LYS A 1 87 ? -3.835 -7.421 6.562 1.00 88.69 87 LYS A C 1
ATOM 701 O O . LYS A 1 87 ? -2.776 -6.803 6.701 1.00 88.69 87 LYS A O 1
ATOM 706 N N . LEU A 1 88 ? -4.881 -7.268 7.370 1.00 85.94 88 LEU A N 1
ATOM 707 C CA . LEU A 1 88 ? -4.832 -6.453 8.581 1.00 85.94 88 LEU A CA 1
ATOM 708 C C . LEU A 1 88 ? -4.577 -7.354 9.793 1.00 85.94 88 LEU A C 1
ATOM 710 O O . LEU A 1 88 ? -5.328 -8.295 10.045 1.00 85.94 88 LEU A O 1
ATOM 714 N N . VAL A 1 89 ? -3.512 -7.069 10.548 1.00 84.12 89 VAL A N 1
ATOM 715 C CA . VAL A 1 89 ? -3.133 -7.863 11.727 1.00 84.12 89 VAL A CA 1
ATOM 716 C C . VAL A 1 89 ? -3.358 -7.049 12.994 1.00 84.12 89 VAL A C 1
ATOM 718 O O . VAL A 1 89 ? -2.661 -6.066 13.239 1.00 84.12 89 VAL A O 1
ATOM 721 N N . GLY A 1 90 ? -4.319 -7.468 13.815 1.00 77.06 90 GLY A N 1
ATOM 722 C CA . GLY A 1 90 ? -4.561 -6.872 15.127 1.00 77.06 90 GLY A CA 1
ATOM 723 C C . GLY A 1 90 ? -3.620 -7.445 16.185 1.00 77.06 90 GLY A 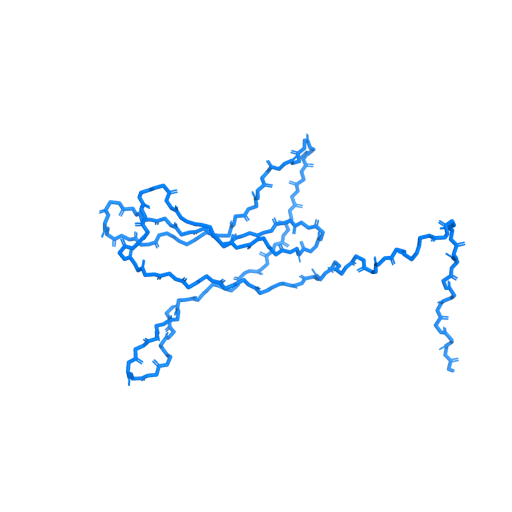C 1
ATOM 724 O O . GLY A 1 90 ? -3.640 -8.649 16.433 1.00 77.06 90 GLY A O 1
ATOM 725 N N . THR A 1 91 ? -2.840 -6.591 16.849 1.00 70.81 91 THR A N 1
ATOM 726 C CA . THR A 1 91 ? -1.976 -6.956 17.985 1.00 70.81 91 THR A CA 1
ATOM 727 C C . THR A 1 91 ? -2.687 -6.642 19.305 1.00 70.81 91 THR A C 1
ATOM 729 O O . THR A 1 91 ? -2.361 -5.673 19.988 1.00 70.81 91 THR A O 1
ATOM 732 N N . GLY A 1 92 ? -3.735 -7.399 19.629 1.00 64.69 92 GLY A N 1
ATOM 733 C CA . GLY A 1 92 ? -4.440 -7.285 20.912 1.00 64.69 92 GLY A CA 1
ATOM 734 C C . GLY A 1 92 ? -3.982 -8.344 21.918 1.00 64.69 92 GLY A C 1
ATOM 735 O O . GLY A 1 92 ? -3.399 -9.356 21.536 1.00 64.69 92 GLY A O 1
ATOM 736 N N . ASN A 1 93 ? -4.340 -8.173 23.196 1.00 58.28 93 ASN A N 1
ATOM 737 C CA . ASN A 1 93 ? -4.039 -9.118 24.290 1.00 58.28 93 ASN A CA 1
ATOM 738 C C . ASN A 1 93 ? -4.603 -10.550 24.096 1.00 58.28 93 ASN A C 1
ATOM 740 O O . ASN A 1 93 ? -4.378 -11.411 24.938 1.00 58.28 93 ASN A O 1
ATOM 744 N N . GLY A 1 94 ? -5.335 -10.819 23.008 1.00 60.25 94 GLY A N 1
ATOM 745 C CA . GLY A 1 94 ? -5.9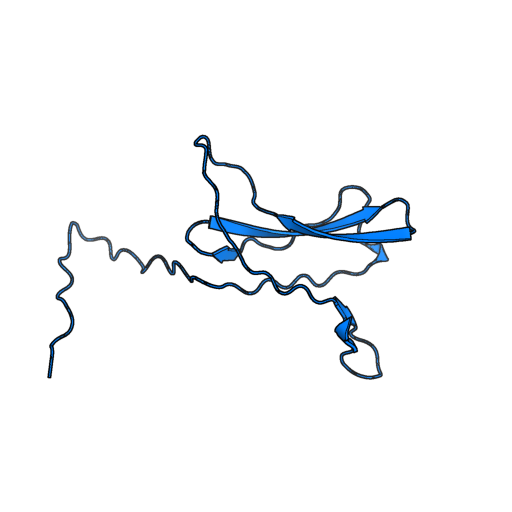07 -12.126 22.664 1.00 60.25 94 GLY A CA 1
ATOM 746 C C . GLY A 1 94 ? -5.234 -12.840 21.484 1.00 60.25 94 GLY A C 1
ATOM 747 O O . GLY A 1 94 ? -5.840 -13.757 20.937 1.00 60.25 94 GLY A O 1
ATOM 748 N N . GLY A 1 95 ? -4.037 -12.414 21.064 1.00 57.34 95 GLY A N 1
ATOM 749 C CA . GLY A 1 95 ? -3.307 -12.987 19.924 1.00 57.34 95 GLY A CA 1
ATOM 750 C C . GLY A 1 95 ? -3.581 -12.287 18.587 1.00 57.34 95 GLY A C 1
ATOM 751 O O . GLY A 1 95 ? -4.432 -11.400 18.493 1.00 57.34 95 GLY A O 1
ATOM 752 N N . ASN A 1 96 ? -2.826 -12.677 17.553 1.00 60.09 96 ASN A N 1
ATOM 753 C CA . ASN A 1 96 ? -2.935 -12.107 16.208 1.00 60.09 96 ASN A CA 1
ATOM 754 C C . ASN A 1 96 ? -4.300 -12.452 15.599 1.00 60.09 96 ASN A C 1
ATOM 756 O O . ASN A 1 96 ? -4.594 -13.622 15.360 1.00 60.09 96 ASN A O 1
ATOM 760 N N . ARG A 1 97 ? -5.125 -11.434 15.339 1.00 60.38 97 ARG A N 1
ATOM 761 C CA . ARG A 1 97 ? -6.363 -11.571 14.555 1.00 60.38 97 ARG A CA 1
ATOM 762 C C . ARG A 1 97 ? -6.133 -11.063 13.141 1.00 60.38 97 ARG A C 1
ATOM 764 O O . ARG A 1 97 ? -5.463 -10.046 12.965 1.00 60.38 97 ARG A O 1
ATOM 771 N N . GLU A 1 98 ? -6.683 -11.780 12.173 1.00 68.44 98 GLU A N 1
ATOM 772 C CA . GLU A 1 98 ? -6.486 -11.555 10.743 1.00 68.44 98 GLU A CA 1
ATOM 773 C C . GLU A 1 98 ? -7.832 -11.173 10.123 1.00 68.44 98 GLU A C 1
ATOM 775 O O . GLU A 1 98 ? -8.822 -11.867 10.363 1.00 68.44 98 GLU A O 1
ATOM 780 N N . PHE A 1 99 ? -7.863 -10.061 9.387 1.00 57.84 99 PHE A N 1
ATOM 781 C CA . PHE A 1 99 ? -9.035 -9.552 8.669 1.00 57.84 99 PHE A CA 1
ATOM 782 C C . PHE A 1 99 ? -8.687 -9.298 7.205 1.00 57.84 99 PHE A C 1
ATOM 784 O O . PHE A 1 99 ? -7.519 -8.899 6.947 1.00 57.84 99 PHE A O 1
#

Radius of gyration: 19.22 Å; chains: 1; bounding box: 51×46×44 Å

Secondary structure (DSSP, 8-state):
-PPPPPP---TT---------S---------GGG--TT-EE---EEETTEEEEEEEEEETTTEEEEEEE------S------------EEEETTEEEE-

Organism: NCBI:txid1317129

Sequence (99 aa):
RMSPPRQEAVDGKLMEPQNDASTGFIRLVESFTMIFEKGIFSYDTIVLGQRWALALKKNASTYLGVYLYHPTYETRPWSVDVSTHLKLVGTGNGGNREF

Foldseek 3Di:
DDDDDDDDDDDDDPPPPPCQAQDDDADDDDDPVPQDQVWDWGDWDHHNNFTWIWTWHDDPPPDIDIDIDGPPPDPDDDDDDDDDDDWDWDPDPVDTDID